Protein AF-A0A7C3F4E4-F1 (afdb_monomer_lite)

Foldseek 3Di:
DQDQLDDPVRLVVLLVLLVVLQVVLVVCLVVFVQLSSLLSLLSSLLSLLLSLCSVCSPLLLPQPLFDDDPSHGDRSVPDHQVSSVSSCCSVVLAPAADDDPPDPPLPDDPDHCLSVLSVLSSVCVDVVSVCVPAPPHDRGSSSSVSSVVSSVVSNVSSVVVVVVVVVVVVVVVVVVVVD

pLDDT: mean 86.32, std 15.48, range [35.19, 98.81]

Structure (mmCIF, N/CA/C/O backbone):
data_AF-A0A7C3F4E4-F1
#
_entry.id   AF-A0A7C3F4E4-F1
#
loop_
_atom_site.group_PDB
_atom_site.id
_atom_site.type_symbol
_atom_site.label_atom_id
_atom_site.label_alt_id
_atom_site.label_comp_id
_atom_site.label_asym_id
_atom_site.label_entity_id
_atom_site.label_seq_id
_atom_site.pdbx_PDB_ins_code
_atom_site.Cartn_x
_atom_site.Cartn_y
_atom_site.Cartn_z
_atom_site.occupancy
_atom_site.B_iso_or_equiv
_atom_site.auth_seq_id
_atom_site.auth_comp_id
_atom_site.auth_asym_id
_atom_site.auth_atom_id
_atom_site.pdbx_PDB_model_num
ATOM 1 N N . MET A 1 1 ? -19.004 -5.443 20.462 1.00 46.69 1 MET A N 1
ATOM 2 C CA . MET A 1 1 ? -17.537 -5.536 20.570 1.00 46.69 1 MET A CA 1
ATOM 3 C C . MET A 1 1 ? -16.999 -5.297 19.177 1.00 46.69 1 MET A C 1
ATOM 5 O O . MET A 1 1 ? -17.471 -5.954 18.258 1.00 46.69 1 MET A O 1
ATOM 9 N N . ILE A 1 2 ? -16.187 -4.261 18.995 1.00 58.62 2 ILE A N 1
ATOM 10 C CA . ILE A 1 2 ? -15.595 -3.958 17.693 1.00 58.62 2 ILE A CA 1
ATOM 11 C C . ILE A 1 2 ? -14.374 -4.866 17.583 1.00 58.62 2 ILE A C 1
ATOM 13 O O . ILE A 1 2 ? -13.439 -4.709 18.364 1.00 58.62 2 ILE A O 1
ATOM 17 N N . ASP A 1 3 ? -14.436 -5.856 16.697 1.00 74.06 3 ASP A N 1
ATOM 18 C CA . ASP A 1 3 ? -13.343 -6.807 16.526 1.00 74.06 3 ASP A CA 1
ATOM 19 C C . ASP A 1 3 ? -12.342 -6.296 15.497 1.00 74.06 3 ASP A C 1
ATOM 21 O O . ASP A 1 3 ? -12.696 -5.793 14.431 1.00 74.06 3 ASP A O 1
ATOM 25 N N . PHE A 1 4 ? -11.071 -6.444 15.848 1.00 79.94 4 PHE A N 1
ATOM 26 C CA . PHE A 1 4 ? -9.970 -6.339 14.910 1.00 79.94 4 PHE A CA 1
ATOM 27 C C . PHE A 1 4 ? -10.025 -7.529 13.953 1.00 79.94 4 PHE A C 1
ATOM 29 O O . PHE A 1 4 ? -10.074 -8.676 14.399 1.00 79.94 4 PHE A O 1
ATOM 36 N N . ASP A 1 5 ? -9.928 -7.273 12.652 1.00 85.25 5 ASP A N 1
ATOM 37 C CA . ASP A 1 5 ? -9.859 -8.346 11.655 1.00 85.25 5 ASP A CA 1
ATOM 38 C C . ASP A 1 5 ? -8.542 -9.132 11.765 1.00 85.25 5 ASP A C 1
ATOM 40 O O . ASP A 1 5 ? -8.494 -10.324 11.458 1.00 85.25 5 ASP A O 1
ATOM 44 N N . PHE A 1 6 ? -7.471 -8.484 12.242 1.00 90.31 6 PHE A N 1
ATOM 45 C CA . PHE A 1 6 ? -6.195 -9.138 12.532 1.00 90.31 6 PHE A CA 1
ATOM 46 C C . PHE A 1 6 ? -5.797 -9.000 13.997 1.00 90.31 6 PHE A C 1
ATOM 48 O O . PHE A 1 6 ? -5.766 -7.899 14.551 1.00 90.31 6 PHE A O 1
ATOM 55 N N . ASN A 1 7 ? -5.369 -10.111 14.598 1.00 91.88 7 ASN A N 1
ATOM 56 C CA . ASN A 1 7 ? -4.771 -10.098 15.930 1.00 91.88 7 ASN A CA 1
ATOM 57 C C . ASN A 1 7 ? -3.380 -9.433 15.928 1.00 91.88 7 ASN A C 1
ATOM 59 O O . ASN A 1 7 ? -2.757 -9.224 14.885 1.00 91.88 7 ASN A O 1
ATOM 63 N N . LEU A 1 8 ? -2.835 -9.157 17.117 1.00 90.06 8 LEU A N 1
ATOM 64 C CA . LEU A 1 8 ? -1.554 -8.456 17.262 1.00 90.06 8 LEU A CA 1
ATOM 65 C C . LEU A 1 8 ? -0.378 -9.157 16.556 1.00 90.06 8 LEU A C 1
ATOM 67 O O . LEU A 1 8 ? 0.522 -8.487 16.048 1.00 90.06 8 LEU A O 1
ATOM 71 N N . LYS A 1 9 ? -0.360 -10.496 16.514 1.00 94.56 9 LYS A N 1
ATOM 72 C CA . LYS A 1 9 ? 0.699 -11.257 15.833 1.00 94.56 9 LYS A CA 1
ATOM 73 C C . LYS A 1 9 ? 0.606 -11.070 14.318 1.00 94.56 9 LYS A C 1
ATOM 75 O O . LYS A 1 9 ? 1.616 -10.768 13.687 1.00 94.56 9 LYS A O 1
ATOM 80 N N . GLN A 1 10 ? -0.592 -11.204 13.755 1.00 94.25 10 GLN A N 1
ATOM 81 C CA . GLN A 1 10 ? -0.853 -10.975 12.331 1.00 94.25 10 GLN A CA 1
ATOM 82 C C . GLN A 1 10 ? -0.543 -9.526 11.939 1.00 94.25 10 GLN A C 1
ATOM 84 O O . GLN A 1 10 ? 0.162 -9.295 10.963 1.00 94.25 10 GLN A O 1
ATOM 89 N N . GLN A 1 11 ? -0.975 -8.558 12.747 1.00 93.69 11 GLN A N 1
ATOM 90 C CA . GLN A 1 11 ? -0.696 -7.138 12.546 1.00 93.69 11 GLN A CA 1
ATOM 91 C C . GLN A 1 11 ? 0.812 -6.847 12.472 1.00 93.69 11 GLN A C 1
ATOM 93 O O . GLN A 1 11 ? 1.278 -6.174 11.551 1.00 93.69 11 GLN A O 1
ATOM 98 N N . LYS A 1 12 ? 1.594 -7.373 13.426 1.00 94.12 12 LYS A N 1
ATOM 99 C CA . LYS A 1 12 ? 3.059 -7.227 13.435 1.00 94.12 12 LYS A CA 1
ATOM 100 C C . LYS A 1 12 ? 3.694 -7.830 12.186 1.00 94.12 12 LYS A C 1
ATOM 102 O O . LYS A 1 12 ? 4.618 -7.241 11.629 1.00 94.12 12 LYS A O 1
ATOM 107 N N . GLU A 1 13 ? 3.192 -8.977 11.740 1.00 97.19 13 GLU A N 1
ATOM 108 C CA . GLU A 1 13 ? 3.702 -9.648 10.549 1.00 97.19 13 GLU A CA 1
ATOM 109 C C . GLU A 1 13 ? 3.394 -8.867 9.266 1.00 97.19 13 GLU A C 1
ATOM 111 O O . GLU A 1 13 ? 4.288 -8.669 8.448 1.00 97.19 13 GLU A O 1
ATOM 116 N N . ILE A 1 14 ? 2.177 -8.335 9.117 1.00 96.50 14 ILE A N 1
ATOM 117 C CA . ILE A 1 14 ? 1.802 -7.473 7.984 1.00 96.50 14 ILE A CA 1
ATOM 118 C C . ILE A 1 14 ? 2.717 -6.243 7.925 1.00 96.50 14 ILE A C 1
ATOM 120 O O . ILE A 1 14 ? 3.267 -5.923 6.869 1.00 96.50 14 ILE A O 1
ATOM 124 N N . MET A 1 15 ? 2.954 -5.591 9.066 1.00 95.56 15 MET A N 1
ATOM 125 C CA . MET A 1 15 ? 3.855 -4.441 9.134 1.00 95.56 15 MET A CA 1
ATOM 126 C C . MET A 1 15 ? 5.303 -4.823 8.781 1.00 95.56 15 MET A C 1
ATOM 128 O O . MET A 1 15 ? 5.968 -4.126 8.015 1.00 95.56 15 MET A O 1
ATOM 132 N N . ARG A 1 16 ? 5.798 -5.966 9.276 1.00 97.69 16 ARG A N 1
ATOM 133 C CA . ARG A 1 16 ? 7.123 -6.497 8.912 1.00 97.69 16 ARG A CA 1
ATOM 134 C C . ARG A 1 16 ? 7.234 -6.741 7.404 1.00 97.69 16 ARG A C 1
ATOM 136 O O . ARG A 1 16 ? 8.266 -6.415 6.810 1.00 97.69 16 ARG A O 1
ATOM 143 N N . LEU A 1 17 ? 6.190 -7.296 6.785 1.00 98.25 17 LEU A N 1
ATOM 144 C CA . LEU A 1 17 ? 6.136 -7.553 5.346 1.00 98.25 17 LEU A CA 1
ATOM 145 C C . LEU A 1 17 ? 6.185 -6.261 4.526 1.00 98.25 17 LEU A C 1
ATOM 147 O O . LEU A 1 17 ? 6.881 -6.238 3.514 1.00 98.25 17 LEU A O 1
ATOM 151 N N . ALA A 1 18 ? 5.555 -5.173 4.981 1.00 97.81 18 ALA A N 1
ATOM 152 C CA . ALA A 1 18 ? 5.664 -3.874 4.315 1.00 97.81 18 ALA A CA 1
ATOM 153 C C . ALA A 1 18 ? 7.133 -3.435 4.150 1.00 97.81 18 ALA A C 1
ATOM 155 O O . ALA A 1 18 ? 7.581 -3.125 3.042 1.00 97.81 18 ALA A O 1
ATOM 156 N N . PHE A 1 19 ? 7.915 -3.500 5.233 1.00 97.50 19 PHE A N 1
ATOM 157 C CA . PHE A 1 19 ? 9.342 -3.159 5.212 1.00 97.50 19 PHE A CA 1
ATOM 158 C C . PHE A 1 19 ? 10.188 -4.168 4.430 1.00 97.50 19 PHE A C 1
ATOM 160 O O . PHE A 1 19 ? 11.146 -3.786 3.753 1.00 97.50 19 PHE A O 1
ATOM 167 N N . LEU A 1 20 ? 9.846 -5.458 4.497 1.00 98.56 20 LEU A N 1
ATOM 168 C CA . LEU A 1 20 ? 10.500 -6.483 3.686 1.00 98.56 20 LEU A CA 1
ATOM 169 C C . LEU A 1 20 ? 10.331 -6.179 2.193 1.00 98.56 20 LEU A C 1
ATOM 171 O O . LEU A 1 20 ? 11.321 -6.138 1.466 1.00 98.56 20 LEU A O 1
ATOM 175 N N . TYR A 1 21 ? 9.106 -5.912 1.739 1.00 98.69 21 TYR A N 1
ATOM 176 C CA . TYR A 1 21 ? 8.825 -5.612 0.336 1.00 98.69 21 TYR A CA 1
ATOM 177 C C . TYR A 1 21 ? 9.530 -4.344 -0.141 1.00 98.69 21 TYR A C 1
ATOM 179 O O . TYR A 1 21 ? 10.075 -4.338 -1.244 1.00 98.69 21 TYR A O 1
ATOM 187 N N . GLN A 1 22 ? 9.623 -3.308 0.696 1.00 98.25 22 GLN A N 1
ATOM 188 C CA . GLN A 1 22 ? 10.404 -2.112 0.374 1.00 98.25 22 GLN A CA 1
ATOM 189 C C . GLN A 1 22 ? 11.901 -2.428 0.193 1.00 98.25 22 GLN A C 1
ATOM 191 O O . GLN A 1 22 ? 12.543 -1.944 -0.746 1.00 98.25 22 GLN A O 1
A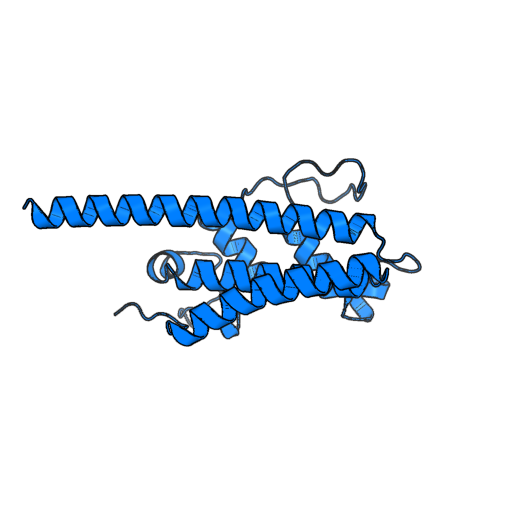TOM 196 N N . ARG A 1 23 ? 12.475 -3.284 1.050 1.00 98.62 23 ARG A N 1
ATOM 197 C CA . ARG A 1 23 ? 13.873 -3.735 0.921 1.00 98.62 23 ARG A CA 1
ATOM 198 C C . ARG A 1 23 ? 14.094 -4.568 -0.341 1.00 98.62 23 ARG A C 1
ATOM 200 O O . ARG A 1 23 ? 15.088 -4.355 -1.034 1.00 98.62 23 ARG A O 1
ATOM 207 N N . GLU A 1 24 ? 13.178 -5.476 -0.667 1.00 98.81 24 GLU A N 1
ATOM 208 C CA . GLU A 1 24 ? 13.239 -6.263 -1.905 1.00 98.81 24 GLU A CA 1
ATOM 209 C C . GLU A 1 24 ? 13.086 -5.374 -3.150 1.00 98.81 24 GLU A C 1
ATOM 211 O O . GLU A 1 24 ? 13.822 -5.530 -4.127 1.00 98.81 24 GLU A O 1
ATOM 216 N N . ALA A 1 25 ? 12.219 -4.359 -3.103 1.00 98.62 25 ALA A N 1
ATOM 217 C CA . ALA A 1 25 ? 12.102 -3.373 -4.173 1.00 98.62 25 ALA A CA 1
ATOM 218 C C . ALA A 1 25 ? 13.416 -2.602 -4.382 1.00 98.62 25 ALA A C 1
ATOM 220 O O . ALA A 1 25 ? 13.792 -2.295 -5.517 1.00 98.62 25 ALA A O 1
ATOM 221 N N . LYS A 1 26 ? 14.160 -2.328 -3.301 1.00 98.56 26 LYS A N 1
ATOM 222 C CA . LYS A 1 26 ? 15.467 -1.660 -3.376 1.00 98.56 26 LYS A CA 1
ATOM 223 C C . LYS A 1 26 ? 16.509 -2.553 -4.050 1.00 98.56 26 LYS A C 1
ATOM 225 O O . LYS A 1 26 ? 17.284 -2.067 -4.871 1.00 98.56 26 LYS A O 1
ATOM 230 N N . LYS A 1 27 ? 16.496 -3.863 -3.791 1.00 98.81 27 LYS A N 1
ATOM 231 C CA . LYS A 1 27 ? 17.323 -4.820 -4.549 1.00 98.81 27 LYS A CA 1
ATOM 232 C C . LYS A 1 27 ? 16.944 -4.826 -6.033 1.00 98.81 27 LYS A C 1
ATOM 234 O O . LYS A 1 27 ? 17.825 -4.730 -6.885 1.00 98.81 27 LYS A O 1
ATOM 239 N N . CYS A 1 28 ? 15.645 -4.834 -6.345 1.00 98.62 28 CYS A N 1
ATOM 240 C CA . CYS A 1 28 ? 15.150 -4.749 -7.723 1.00 98.62 28 CYS A CA 1
ATOM 241 C C . CYS A 1 28 ? 15.640 -3.486 -8.447 1.00 98.62 28 CYS A C 1
ATOM 243 O O . CYS A 1 28 ? 15.970 -3.544 -9.631 1.00 98.62 28 CYS A O 1
ATOM 245 N N . TYR A 1 29 ? 15.732 -2.355 -7.743 1.00 98.44 29 TYR A N 1
ATOM 246 C CA . TYR A 1 29 ? 16.285 -1.118 -8.293 1.00 98.44 29 TYR A CA 1
ATOM 247 C C . TYR A 1 29 ? 17.737 -1.291 -8.760 1.00 98.44 29 TYR A C 1
ATOM 249 O O . TYR A 1 29 ? 18.054 -0.928 -9.896 1.00 98.44 29 TYR A O 1
ATOM 257 N N . PHE A 1 30 ? 18.602 -1.877 -7.925 1.00 98.31 30 PHE A N 1
ATOM 258 C CA . PHE A 1 30 ? 20.009 -2.114 -8.271 1.00 98.31 30 PHE A CA 1
ATOM 259 C C . PHE A 1 30 ? 20.173 -3.166 -9.372 1.00 98.31 30 PHE A C 1
ATOM 261 O O . PHE A 1 30 ? 20.993 -2.992 -10.270 1.00 98.31 30 PHE A O 1
ATOM 268 N N . ALA A 1 31 ? 19.327 -4.197 -9.368 1.00 98.50 31 ALA A N 1
ATOM 269 C CA . ALA A 1 31 ? 19.291 -5.232 -10.401 1.00 98.50 31 ALA A CA 1
ATOM 270 C C . ALA A 1 31 ? 18.613 -4.788 -11.715 1.00 98.50 31 ALA A C 1
ATOM 272 O O . ALA A 1 31 ? 18.504 -5.577 -12.648 1.00 98.50 31 ALA A O 1
ATOM 273 N N . LYS A 1 32 ? 18.127 -3.540 -11.807 1.00 98.19 32 LYS A N 1
ATOM 274 C CA . LYS A 1 32 ? 17.357 -3.007 -12.951 1.00 98.19 32 LYS A CA 1
ATOM 275 C C . LYS A 1 32 ? 16.046 -3.765 -13.249 1.00 98.19 32 LYS A C 1
ATOM 277 O O . LYS A 1 32 ? 15.457 -3.590 -14.315 1.00 98.19 32 LYS A O 1
ATOM 282 N N . ALA A 1 33 ? 15.531 -4.534 -12.290 1.00 98.06 33 ALA A N 1
ATOM 283 C CA . ALA A 1 33 ? 14.253 -5.245 -12.359 1.00 98.06 33 ALA A CA 1
ATOM 284 C C . ALA A 1 33 ? 13.080 -4.316 -11.984 1.00 98.06 33 ALA A C 1
ATOM 286 O O . ALA A 1 33 ? 12.380 -4.514 -10.990 1.00 98.06 33 ALA A O 1
ATOM 287 N N . TYR A 1 34 ? 12.882 -3.245 -12.758 1.00 97.12 34 TYR A N 1
ATOM 288 C CA . TYR A 1 34 ? 12.014 -2.132 -12.353 1.00 97.12 34 TYR A CA 1
ATOM 289 C C . TYR A 1 34 ? 10.537 -2.503 -12.199 1.00 97.12 34 TYR A C 1
ATOM 291 O O . TYR A 1 34 ? 9.896 -2.009 -11.274 1.00 97.12 34 TYR A O 1
ATOM 299 N N . LEU A 1 35 ? 10.000 -3.374 -13.062 1.00 95.94 35 LEU A N 1
ATOM 300 C CA . LEU A 1 35 ? 8.617 -3.851 -12.948 1.00 95.94 35 LEU A CA 1
ATOM 301 C C . LEU A 1 35 ? 8.401 -4.577 -11.614 1.00 95.94 35 LEU A C 1
ATOM 303 O O . LEU A 1 35 ? 7.506 -4.205 -10.859 1.00 95.94 35 LEU A O 1
ATOM 307 N N . SER A 1 36 ? 9.268 -5.543 -11.297 1.00 98.12 36 SER A N 1
ATOM 308 C CA . SER A 1 36 ? 9.232 -6.287 -10.034 1.00 98.12 36 SER A CA 1
ATOM 309 C C . SER A 1 36 ? 9.339 -5.353 -8.832 1.00 98.12 36 SER A C 1
ATOM 311 O O . SER A 1 36 ? 8.552 -5.461 -7.895 1.00 98.12 36 SER A O 1
ATOM 313 N N . GLY A 1 37 ? 10.244 -4.371 -8.893 1.00 98.38 37 GLY A N 1
ATOM 314 C CA . GLY A 1 37 ? 10.366 -3.354 -7.852 1.00 98.38 37 GLY A CA 1
ATOM 315 C C . GLY A 1 37 ? 9.076 -2.558 -7.644 1.00 98.38 37 GLY A C 1
ATOM 316 O O . GLY A 1 37 ? 8.668 -2.350 -6.506 1.00 98.38 37 GLY A O 1
ATOM 317 N N . CYS A 1 38 ? 8.394 -2.149 -8.718 1.00 96.75 38 CYS A N 1
ATOM 318 C CA . CYS A 1 38 ? 7.148 -1.388 -8.591 1.00 96.75 38 CYS A CA 1
ATOM 319 C C . CYS A 1 38 ? 6.012 -2.239 -8.007 1.00 96.75 38 CYS A C 1
ATOM 321 O O . CYS A 1 38 ? 5.231 -1.750 -7.194 1.00 96.75 38 CYS A O 1
ATOM 323 N N . ILE A 1 39 ? 5.935 -3.518 -8.388 1.00 97.75 39 ILE A N 1
ATOM 324 C CA . ILE A 1 39 ? 4.955 -4.465 -7.838 1.00 97.75 39 ILE A CA 1
ATOM 325 C C . ILE A 1 39 ? 5.174 -4.644 -6.334 1.00 97.75 39 ILE A C 1
ATOM 327 O O . ILE A 1 39 ? 4.212 -4.578 -5.566 1.00 97.75 39 ILE A O 1
ATOM 331 N N . LEU A 1 40 ? 6.430 -4.806 -5.909 1.00 98.56 40 LEU A N 1
ATOM 332 C CA . LEU A 1 40 ? 6.800 -4.909 -4.498 1.00 98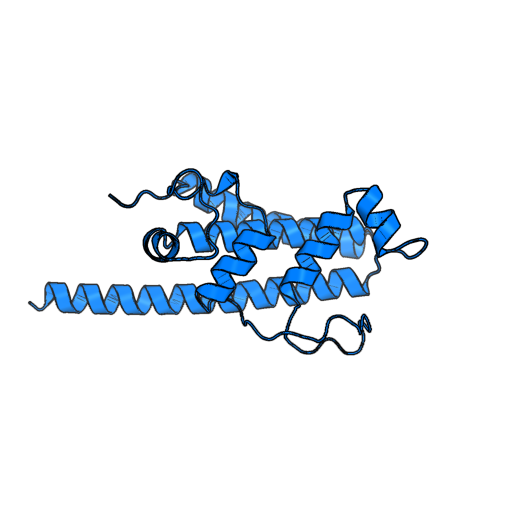.56 40 LEU A CA 1
ATOM 333 C C . LEU A 1 40 ? 6.460 -3.632 -3.723 1.00 98.56 40 LEU A C 1
ATOM 335 O O . LEU A 1 40 ? 5.904 -3.725 -2.634 1.00 98.56 40 LEU A O 1
ATOM 339 N N . MET A 1 41 ? 6.696 -2.446 -4.291 1.00 98.06 41 MET A N 1
ATOM 340 C CA . MET A 1 41 ? 6.271 -1.189 -3.660 1.00 98.06 41 MET A CA 1
ATOM 341 C C . MET A 1 41 ? 4.746 -1.085 -3.528 1.00 98.06 41 MET A C 1
ATOM 343 O O . MET A 1 41 ? 4.253 -0.617 -2.505 1.00 98.06 41 MET A O 1
ATOM 347 N N . GLY A 1 42 ? 3.984 -1.572 -4.511 1.00 97.00 42 GLY A N 1
ATOM 348 C CA . GLY A 1 42 ? 2.527 -1.659 -4.397 1.00 97.00 42 GLY A CA 1
ATOM 349 C C . GLY A 1 42 ? 2.060 -2.622 -3.305 1.00 97.00 42 GLY A C 1
ATOM 350 O O . GLY A 1 42 ? 1.120 -2.307 -2.580 1.00 97.00 42 GLY A O 1
ATOM 351 N N . ALA A 1 43 ? 2.736 -3.761 -3.139 1.00 97.69 43 ALA A N 1
ATOM 352 C CA . ALA A 1 43 ? 2.472 -4.684 -2.036 1.00 97.69 43 ALA A CA 1
ATOM 353 C C . ALA A 1 43 ? 2.855 -4.084 -0.670 1.00 97.69 43 ALA A C 1
ATOM 355 O O . ALA A 1 43 ? 2.117 -4.249 0.298 1.00 97.69 43 ALA A O 1
ATOM 356 N N . ALA A 1 44 ? 3.963 -3.339 -0.594 1.00 98.25 44 ALA A N 1
ATOM 357 C CA . ALA A 1 44 ? 4.363 -2.618 0.613 1.00 98.25 44 ALA A CA 1
ATOM 358 C C . ALA A 1 44 ? 3.299 -1.592 1.028 1.00 98.25 44 ALA A C 1
ATOM 360 O O . ALA A 1 44 ? 2.900 -1.547 2.188 1.00 98.25 44 ALA A O 1
ATOM 361 N N . MET A 1 45 ? 2.792 -0.813 0.069 1.00 97.31 45 MET A N 1
ATOM 362 C CA . MET A 1 45 ? 1.738 0.169 0.317 1.00 97.31 45 MET A CA 1
ATOM 363 C C . MET A 1 45 ? 0.426 -0.476 0.777 1.00 97.31 45 MET A C 1
ATOM 365 O O . MET A 1 45 ? -0.227 0.036 1.684 1.00 97.31 45 MET A O 1
ATOM 369 N N . GLU A 1 46 ? 0.048 -1.600 0.163 1.00 97.31 46 GLU A N 1
ATOM 370 C CA . GLU A 1 46 ? -1.119 -2.386 0.570 1.00 97.31 46 GLU A CA 1
ATOM 371 C C . GLU A 1 46 ? -0.987 -2.841 2.025 1.00 97.31 46 GLU A C 1
ATOM 373 O O . GLU A 1 46 ? -1.902 -2.609 2.806 1.00 97.31 46 GLU A O 1
ATOM 378 N N . ALA A 1 47 ? 0.169 -3.387 2.411 1.00 97.44 47 ALA A N 1
ATOM 379 C CA . ALA A 1 47 ? 0.431 -3.810 3.784 1.00 97.44 47 ALA A CA 1
ATOM 380 C C . ALA A 1 47 ? 0.396 -2.642 4.790 1.00 97.44 47 ALA A C 1
ATOM 382 O O . ALA A 1 47 ? -0.194 -2.787 5.860 1.00 97.44 47 ALA A O 1
ATOM 383 N N . LEU A 1 48 ? 0.962 -1.476 4.444 1.00 96.81 48 LEU A N 1
ATOM 384 C CA . LEU A 1 48 ? 0.895 -0.277 5.292 1.00 96.81 48 LEU A CA 1
ATOM 385 C C . LEU A 1 48 ? -0.552 0.161 5.533 1.00 96.81 48 LEU A C 1
ATOM 387 O O . LEU A 1 48 ? -0.962 0.313 6.680 1.00 96.81 48 LEU A O 1
ATOM 391 N N . LEU A 1 49 ? -1.339 0.321 4.467 1.00 96.56 49 LEU A N 1
ATOM 392 C CA . LEU A 1 49 ? -2.730 0.757 4.582 1.00 96.56 49 LEU A CA 1
ATOM 393 C C . LEU A 1 49 ? -3.597 -0.265 5.312 1.00 96.56 49 LEU A C 1
ATOM 395 O O . LEU A 1 49 ? -4.407 0.114 6.151 1.00 96.56 49 LEU A O 1
ATOM 399 N N . LEU A 1 50 ? -3.415 -1.550 5.005 1.00 95.69 50 LEU A N 1
ATOM 400 C CA . LEU A 1 50 ? -4.116 -2.647 5.661 1.00 95.69 50 LEU A CA 1
ATOM 401 C C . LEU A 1 50 ? -3.855 -2.633 7.171 1.00 95.69 50 LEU A C 1
ATOM 403 O O . LEU A 1 50 ? -4.790 -2.710 7.964 1.00 95.69 50 LEU A O 1
ATOM 407 N N . SER A 1 51 ? -2.588 -2.465 7.558 1.00 94.00 51 SER A N 1
ATOM 408 C CA . SER A 1 51 ? -2.189 -2.340 8.955 1.00 94.00 51 SER A CA 1
ATOM 409 C C . SER A 1 51 ? -2.810 -1.105 9.613 1.00 94.00 51 SER A C 1
ATOM 411 O O . SER A 1 51 ? -3.365 -1.229 10.702 1.00 94.00 51 SER A O 1
ATOM 413 N N . THR A 1 52 ? -2.769 0.067 8.971 1.00 94.19 52 THR A N 1
ATOM 414 C CA . THR A 1 52 ? -3.353 1.292 9.541 1.00 94.19 52 THR A CA 1
ATOM 415 C C . THR A 1 52 ? -4.866 1.177 9.710 1.00 94.19 52 THR A C 1
ATOM 417 O O . THR A 1 52 ? -5.383 1.529 10.763 1.00 94.19 52 THR A O 1
ATOM 420 N N . ILE A 1 53 ? -5.571 0.644 8.711 1.00 94.19 53 ILE A N 1
ATOM 421 C CA . ILE A 1 53 ? -7.024 0.442 8.752 1.00 94.19 53 ILE A CA 1
ATOM 422 C C . ILE A 1 53 ? -7.416 -0.500 9.891 1.00 94.19 53 ILE A C 1
ATOM 424 O O . ILE A 1 53 ? -8.340 -0.195 10.641 1.00 94.19 53 ILE A O 1
ATOM 428 N N . ASN A 1 54 ? -6.682 -1.602 10.072 1.00 93.12 54 ASN A N 1
ATOM 429 C CA . ASN A 1 54 ? -6.947 -2.528 11.167 1.00 93.12 54 ASN A CA 1
ATOM 430 C C . ASN A 1 54 ? -6.763 -1.873 12.547 1.00 93.12 54 ASN A C 1
ATOM 432 O O . ASN A 1 54 ? -7.327 -2.363 13.506 1.00 93.12 54 ASN A O 1
ATOM 436 N N . CYS A 1 55 ? -6.027 -0.766 12.693 1.00 90.81 55 CYS A N 1
ATOM 437 C CA . CYS A 1 55 ? -5.903 -0.087 13.989 1.00 90.81 55 CYS A CA 1
ATOM 438 C C . CYS A 1 55 ? -7.165 0.670 14.432 1.00 90.81 55 CYS A C 1
ATOM 440 O O . CYS A 1 55 ? -7.252 0.984 15.615 1.00 90.81 55 CYS A O 1
ATOM 442 N N . PHE A 1 56 ? -8.102 0.960 13.523 1.00 89.62 56 PHE A N 1
ATOM 443 C CA . PHE A 1 56 ? -9.265 1.815 13.796 1.00 89.62 56 PHE A CA 1
ATOM 444 C C . PHE A 1 56 ? -10.574 1.219 13.259 1.00 89.62 56 PHE A C 1
ATOM 446 O O . PHE A 1 56 ? -11.238 1.842 12.423 1.00 89.62 56 PHE A O 1
ATOM 453 N N . PRO A 1 57 ? -10.952 -0.001 13.675 1.00 87.69 57 PRO A N 1
ATOM 454 C CA . PRO A 1 57 ? -12.122 -0.686 13.130 1.00 87.69 57 PRO A CA 1
ATOM 455 C C . PRO A 1 57 ? -13.428 0.112 13.304 1.00 87.69 57 PRO A C 1
ATOM 457 O O . PRO A 1 57 ? -14.309 0.030 12.451 1.00 87.69 57 PRO A O 1
ATOM 460 N N . GLU A 1 58 ? -13.536 0.950 14.337 1.00 87.31 58 GLU A N 1
ATOM 461 C CA . GLU A 1 58 ? -14.662 1.857 14.575 1.00 87.31 58 GLU A CA 1
ATOM 462 C C . GLU A 1 58 ? -14.846 2.898 13.466 1.00 87.31 58 GLU A C 1
ATOM 464 O O . GLU A 1 58 ? -15.958 3.077 12.977 1.00 87.31 58 GLU A O 1
ATOM 469 N N . LEU A 1 59 ? -13.760 3.516 12.992 1.00 88.31 59 LEU A N 1
ATOM 470 C CA . LEU A 1 59 ? -13.818 4.529 11.931 1.00 88.31 59 LEU A CA 1
ATOM 471 C C . LEU A 1 59 ? -14.211 3.919 10.582 1.00 88.31 59 LEU A C 1
ATOM 473 O O . LEU A 1 59 ? -14.726 4.595 9.693 1.00 88.31 59 LEU A O 1
ATOM 477 N N . ILE A 1 60 ? -13.962 2.621 10.422 1.00 87.94 60 ILE A N 1
ATOM 478 C CA . ILE A 1 60 ? -14.226 1.884 9.191 1.00 87.94 60 ILE A CA 1
ATOM 479 C C . ILE A 1 60 ? -15.705 1.523 9.054 1.00 87.94 60 ILE A C 1
ATOM 481 O O . ILE A 1 60 ? -16.200 1.456 7.927 1.00 87.94 60 ILE A O 1
ATOM 485 N N . LEU A 1 61 ? -16.427 1.335 10.166 1.00 85.06 61 LEU A N 1
ATOM 486 C CA . LEU A 1 61 ? -17.869 1.053 10.158 1.00 85.06 61 LEU A CA 1
ATOM 487 C C . LEU A 1 61 ? -18.658 2.148 9.422 1.00 85.06 61 LEU A C 1
ATOM 489 O O . LEU A 1 61 ? -19.542 1.845 8.604 1.00 85.06 61 LEU A O 1
ATOM 493 N N . ASP A 1 62 ? -18.255 3.396 9.648 1.00 85.44 62 ASP A N 1
ATOM 494 C CA . ASP A 1 62 ? -18.895 4.592 9.103 1.00 85.44 62 ASP A CA 1
ATO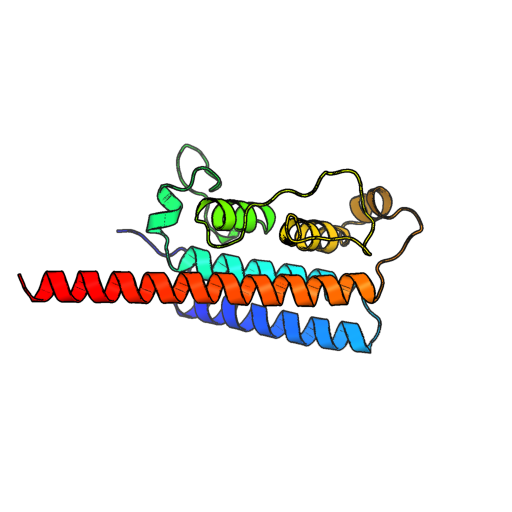M 495 C C . ASP A 1 62 ? -18.377 4.983 7.712 1.00 85.44 62 ASP A C 1
ATOM 497 O O . ASP A 1 62 ? -19.038 5.735 6.991 1.00 85.44 62 ASP A O 1
ATOM 501 N N . ALA A 1 63 ? -17.240 4.425 7.284 1.00 89.94 63 ALA A N 1
ATOM 502 C CA . ALA A 1 63 ? -16.670 4.705 5.973 1.00 89.94 63 ALA A CA 1
ATOM 503 C C . ALA A 1 63 ? -17.593 4.203 4.844 1.00 89.94 63 ALA A C 1
ATOM 505 O O . ALA A 1 63 ? -17.917 3.015 4.717 1.00 89.94 63 ALA A O 1
ATOM 506 N N . LYS A 1 64 ? -17.999 5.120 3.965 1.00 91.00 64 LYS A N 1
ATOM 507 C CA . LYS A 1 64 ? -18.866 4.864 2.806 1.00 91.00 64 LYS A CA 1
ATOM 508 C C . LYS A 1 64 ? -18.141 4.078 1.721 1.00 91.00 64 LYS A C 1
ATOM 510 O O . LYS A 1 64 ? -18.760 3.294 1.003 1.00 91.00 64 LYS A O 1
ATOM 515 N N . THR A 1 65 ? -16.834 4.279 1.586 1.00 92.50 65 THR A N 1
ATOM 516 C CA . THR A 1 65 ? -16.007 3.603 0.580 1.00 92.50 65 THR A CA 1
ATOM 517 C C . THR A 1 65 ? -15.590 2.190 0.992 1.00 92.50 65 THR A C 1
ATOM 519 O O . THR A 1 65 ? -15.139 1.420 0.127 1.00 92.50 65 THR A O 1
ATOM 522 N N . ALA A 1 66 ? -15.803 1.812 2.260 1.00 91.75 66 ALA A N 1
ATOM 523 C CA . ALA A 1 66 ? -15.547 0.466 2.755 1.00 91.75 66 ALA A CA 1
ATOM 524 C C . ALA A 1 66 ? -16.413 -0.563 1.998 1.00 91.75 66 ALA A C 1
ATOM 526 O O . ALA A 1 66 ? -17.631 -0.397 1.875 1.00 91.75 66 ALA A O 1
ATOM 527 N N . PRO A 1 67 ? -15.825 -1.641 1.447 1.00 90.81 67 PRO A N 1
ATOM 528 C CA . PRO A 1 67 ? -16.575 -2.661 0.733 1.00 90.81 67 PRO A CA 1
ATOM 529 C C . PRO A 1 67 ? -17.523 -3.414 1.674 1.00 90.81 67 PRO A C 1
ATOM 531 O O . PRO A 1 67 ? -17.098 -4.001 2.668 1.00 90.81 67 PRO A O 1
ATOM 534 N N . LYS A 1 68 ? -18.807 -3.460 1.303 1.00 91.00 68 LYS A N 1
ATOM 535 C CA . LYS A 1 68 ? -19.868 -4.149 2.051 1.00 91.00 68 LYS A CA 1
ATOM 536 C C . LYS A 1 68 ? -20.483 -5.291 1.227 1.00 91.00 68 LYS A C 1
ATOM 538 O O . LYS A 1 68 ? -20.530 -5.226 -0.002 1.00 91.00 68 LYS A O 1
ATOM 543 N N . ILE A 1 69 ? -20.940 -6.350 1.893 1.00 88.19 69 ILE A N 1
ATOM 544 C CA . ILE A 1 69 ? -21.768 -7.437 1.343 1.00 88.19 69 ILE A CA 1
ATOM 545 C C . ILE A 1 69 ? -22.966 -7.593 2.266 1.00 88.19 69 ILE A C 1
ATOM 547 O O . ILE A 1 69 ? -22.794 -7.817 3.461 1.00 88.19 69 ILE A O 1
ATOM 551 N N . LYS A 1 70 ? -24.181 -7.490 1.712 1.00 87.62 70 LYS A N 1
ATOM 552 C CA . LYS A 1 70 ? -25.432 -7.608 2.483 1.00 87.62 70 LYS A CA 1
ATOM 553 C C . LYS A 1 70 ? -25.431 -6.699 3.731 1.00 87.62 70 LYS A C 1
ATOM 555 O O . LYS A 1 70 ? -25.767 -7.133 4.826 1.00 87.62 70 LYS A O 1
ATOM 560 N N . GLY A 1 71 ? -24.961 -5.458 3.570 1.00 83.44 71 GLY A N 1
ATOM 561 C CA . GLY A 1 71 ? -24.883 -4.452 4.640 1.00 83.44 71 GLY A CA 1
ATOM 562 C C . GLY A 1 71 ? -23.705 -4.595 5.613 1.00 83.44 71 GLY A C 1
ATOM 563 O O . GLY A 1 71 ? -23.413 -3.645 6.330 1.00 83.44 71 GLY A O 1
ATOM 564 N N . LYS A 1 72 ? -22.982 -5.722 5.609 1.00 86.56 72 LYS A N 1
ATOM 565 C CA . LYS A 1 72 ? -21.820 -5.952 6.483 1.00 86.56 72 LYS A CA 1
ATOM 566 C C . LYS A 1 72 ? -20.515 -5.638 5.768 1.00 86.56 72 LYS A C 1
ATOM 568 O O . LYS A 1 72 ? -20.378 -5.937 4.582 1.00 86.56 72 LYS A O 1
ATOM 573 N N . ILE A 1 73 ? -19.554 -5.062 6.480 1.00 90.00 73 ILE A N 1
ATOM 574 C CA . ILE A 1 73 ? -18.209 -4.824 5.947 1.00 90.00 73 ILE A CA 1
ATOM 575 C C . ILE A 1 73 ? -17.537 -6.163 5.623 1.00 90.00 73 ILE A C 1
ATOM 577 O O . ILE A 1 73 ? -17.691 -7.139 6.355 1.00 90.00 73 ILE A O 1
ATOM 581 N N . LYS A 1 74 ? -16.851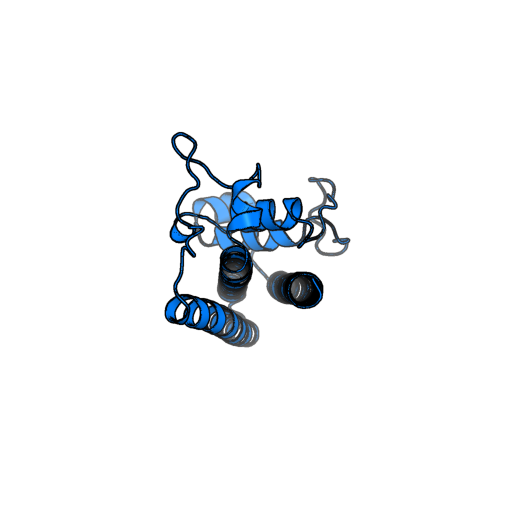 -6.234 4.476 1.00 91.62 74 LYS A N 1
ATOM 582 C CA . LYS A 1 74 ? -16.072 -7.420 4.099 1.00 91.62 74 LYS A CA 1
ATOM 583 C C . LYS A 1 74 ? -14.847 -7.554 5.010 1.00 91.62 74 LYS A C 1
ATOM 585 O O . LYS A 1 74 ? -14.242 -6.523 5.291 1.00 91.62 74 LYS A O 1
ATOM 590 N N . PRO A 1 75 ? -14.394 -8.782 5.313 1.00 91.00 75 PRO A N 1
ATOM 591 C CA . PRO A 1 75 ? -13.101 -8.994 5.959 1.00 91.00 75 PRO A CA 1
ATOM 592 C C . PRO A 1 75 ? -11.963 -8.297 5.199 1.00 91.00 75 PRO A C 1
ATOM 594 O O . PRO A 1 75 ? -11.927 -8.364 3.964 1.00 91.00 75 PRO A O 1
ATOM 597 N N . LEU A 1 76 ? -11.041 -7.648 5.911 1.00 91.56 76 LEU A N 1
ATOM 598 C CA . LEU A 1 76 ? -9.934 -6.844 5.383 1.00 91.56 76 LEU A CA 1
ATOM 599 C C . LEU A 1 76 ? -9.043 -7.625 4.409 1.00 91.56 76 LEU A C 1
ATOM 601 O O . LEU A 1 76 ? -8.585 -7.076 3.411 1.00 91.56 76 LEU A O 1
ATOM 605 N N . GLU A 1 77 ? -8.877 -8.930 4.611 1.00 90.31 77 GLU A N 1
ATOM 606 C CA . GLU A 1 77 ? -8.184 -9.844 3.685 1.00 90.31 77 GLU A CA 1
ATOM 607 C C . GLU A 1 77 ? -8.780 -9.878 2.260 1.00 90.31 77 GLU A C 1
ATOM 609 O O . GLU A 1 77 ? -8.125 -10.310 1.311 1.00 90.31 77 GLU A O 1
ATOM 614 N N . LYS A 1 78 ? -10.036 -9.445 2.086 1.00 92.44 78 LYS A N 1
ATOM 615 C CA . LYS A 1 78 ? -10.717 -9.358 0.783 1.00 92.44 78 LYS A CA 1
ATOM 616 C C . LYS A 1 78 ? -10.599 -7.974 0.145 1.00 92.44 78 LYS A C 1
ATOM 618 O O . LYS A 1 78 ? -11.184 -7.745 -0.919 1.00 92.44 78 LYS A O 1
ATOM 623 N N . TRP A 1 79 ? -9.905 -7.035 0.782 1.00 94.44 79 TRP A N 1
ATOM 624 C CA . TRP A 1 79 ? -9.743 -5.679 0.280 1.00 94.44 79 TRP A CA 1
ATOM 625 C C . TRP A 1 79 ? -8.493 -5.594 -0.590 1.00 94.44 79 TRP A C 1
ATOM 627 O O . TRP A 1 79 ? -7.403 -5.977 -0.185 1.00 94.44 79 TRP A O 1
ATOM 637 N N . GLY A 1 80 ? -8.642 -5.054 -1.798 1.00 93.38 80 GLY A N 1
ATOM 638 C CA . GLY A 1 80 ? -7.493 -4.699 -2.631 1.00 93.38 80 GLY A CA 1
ATOM 639 C C . GLY A 1 80 ? -7.013 -3.273 -2.360 1.00 93.38 80 GLY A C 1
ATOM 640 O O . GLY A 1 80 ? -7.802 -2.426 -1.934 1.00 93.38 80 GLY A O 1
ATOM 641 N N . LEU A 1 81 ? -5.759 -2.980 -2.724 1.00 94.69 81 LEU A N 1
ATOM 642 C CA . LEU A 1 81 ? -5.120 -1.660 -2.609 1.00 94.69 81 LEU A CA 1
ATOM 643 C C . LEU A 1 81 ? -6.021 -0.466 -2.967 1.00 94.69 81 LEU A C 1
ATOM 645 O O . LEU A 1 81 ? -6.052 0.513 -2.234 1.00 94.69 81 LEU A O 1
ATOM 649 N N . GLY A 1 82 ? -6.801 -0.537 -4.049 1.00 92.88 82 GLY A N 1
ATOM 650 C CA . GLY A 1 82 ? -7.676 0.577 -4.444 1.00 92.88 82 GLY A CA 1
ATOM 651 C C . GLY A 1 82 ? -8.761 0.913 -3.417 1.00 92.88 82 GLY A C 1
ATOM 652 O O . GLY A 1 82 ? -9.080 2.082 -3.226 1.00 92.88 82 GLY A O 1
ATOM 653 N N . LYS A 1 83 ? -9.316 -0.093 -2.728 1.00 94.50 83 LYS A N 1
ATOM 654 C CA . LYS A 1 83 ? -10.296 0.132 -1.654 1.00 94.50 83 LYS A CA 1
ATOM 655 C C . LYS A 1 83 ? -9.635 0.670 -0.393 1.00 94.50 83 LYS A C 1
ATOM 657 O O . LYS A 1 83 ? -10.189 1.566 0.229 1.00 94.50 83 LYS A O 1
ATOM 662 N N . LEU A 1 84 ? -8.438 0.181 -0.081 1.00 95.88 84 LEU A N 1
ATOM 663 C CA . LEU A 1 84 ? -7.640 0.689 1.031 1.00 95.88 84 LEU A CA 1
ATOM 664 C C . LEU A 1 84 ? -7.275 2.173 0.825 1.00 95.88 84 LEU A C 1
ATOM 666 O O . LEU A 1 84 ? -7.452 2.973 1.738 1.00 95.88 84 LEU A O 1
ATOM 670 N N . ILE A 1 85 ? -6.848 2.565 -0.385 1.00 94.25 85 ILE A N 1
ATOM 671 C CA . ILE A 1 85 ? -6.568 3.971 -0.736 1.00 94.25 85 ILE A CA 1
ATOM 672 C C . ILE A 1 85 ? -7.833 4.827 -0.610 1.00 94.25 85 ILE A C 1
ATOM 674 O O . ILE A 1 85 ? -7.775 5.906 -0.028 1.00 94.25 85 ILE A O 1
ATOM 678 N N . ALA A 1 86 ? -8.970 4.357 -1.136 1.00 92.88 86 ALA A N 1
ATOM 679 C CA . ALA A 1 86 ? -10.226 5.106 -1.094 1.00 92.88 86 ALA A CA 1
ATOM 680 C C . ALA A 1 86 ? -10.680 5.400 0.344 1.00 92.88 86 ALA A C 1
ATOM 682 O O . ALA A 1 86 ? -10.999 6.546 0.651 1.00 92.88 86 ALA A O 1
ATOM 683 N N . VAL A 1 87 ? -10.629 4.396 1.225 1.00 94.31 87 VAL A N 1
ATOM 684 C CA . VAL A 1 87 ? -10.972 4.565 2.644 1.00 94.31 87 VAL A CA 1
ATOM 685 C C . VAL A 1 87 ? -9.989 5.496 3.345 1.00 94.31 87 VAL A C 1
ATOM 687 O O . VAL A 1 87 ? -10.408 6.403 4.055 1.00 94.31 87 VAL A O 1
ATOM 690 N N . ALA A 1 88 ? -8.686 5.354 3.096 1.00 94.00 88 ALA A N 1
ATOM 691 C CA . ALA A 1 88 ? -7.696 6.251 3.686 1.00 94.00 88 ALA A CA 1
ATOM 692 C C . ALA A 1 88 ? -7.862 7.712 3.221 1.00 94.00 88 ALA A C 1
ATOM 694 O O . ALA A 1 88 ? -7.622 8.628 4.003 1.00 94.00 88 ALA A O 1
ATOM 695 N N . LYS A 1 89 ? -8.297 7.952 1.977 1.00 92.06 89 LYS A N 1
ATOM 696 C CA . LYS A 1 89 ? -8.656 9.298 1.497 1.00 92.06 89 LYS A CA 1
ATOM 697 C C . LYS A 1 89 ? -9.935 9.819 2.155 1.00 92.06 89 LYS A C 1
ATOM 699 O O . LYS A 1 89 ? -9.960 10.970 2.573 1.00 92.06 89 LYS A O 1
ATOM 704 N N . GLU A 1 90 ? -10.973 8.990 2.273 1.00 93.00 90 GLU A N 1
ATOM 705 C CA . GLU A 1 90 ? -12.230 9.362 2.941 1.00 93.00 90 GLU A CA 1
ATOM 706 C C . GLU A 1 90 ? -12.002 9.770 4.402 1.00 93.00 90 GLU A C 1
ATOM 708 O O . GLU A 1 90 ? -12.551 10.768 4.861 1.00 93.00 90 GLU A O 1
ATOM 713 N N . LEU A 1 91 ? -11.131 9.046 5.106 1.00 92.38 91 LEU A N 1
ATOM 714 C CA . LEU A 1 91 ? -10.757 9.335 6.491 1.00 92.38 91 LEU A CA 1
ATOM 715 C C . LEU A 1 91 ? -9.695 10.444 6.618 1.00 92.38 91 LEU A C 1
ATOM 717 O O . LEU A 1 91 ? -9.193 10.695 7.711 1.00 92.38 91 LEU A O 1
ATOM 721 N N . ASN A 1 92 ? -9.349 11.128 5.520 1.00 90.88 92 ASN A N 1
ATOM 722 C CA . ASN A 1 92 ? -8.331 12.185 5.450 1.00 90.88 92 ASN A CA 1
ATOM 723 C C . ASN A 1 92 ? -6.927 11.755 5.915 1.00 90.88 92 ASN A C 1
ATOM 725 O O . ASN A 1 92 ? -6.096 12.587 6.283 1.00 90.88 92 ASN A O 1
ATOM 729 N N . TRP A 1 93 ? -6.631 10.455 5.886 1.00 92.56 93 TRP A N 1
ATOM 730 C CA . TRP A 1 93 ? -5.295 9.931 6.169 1.00 92.56 93 TRP A CA 1
ATOM 731 C C . TRP A 1 93 ? -4.364 10.080 4.974 1.00 92.56 93 TRP A C 1
ATOM 733 O O . TRP A 1 93 ? -3.155 10.135 5.154 1.00 92.56 93 TRP A O 1
ATOM 743 N N . LEU A 1 94 ? -4.914 10.143 3.762 1.00 90.62 94 LEU A N 1
ATOM 744 C CA . LEU A 1 94 ? -4.194 10.488 2.540 1.00 90.62 94 LEU A CA 1
ATOM 745 C C . LEU A 1 94 ? -4.843 11.716 1.885 1.00 90.62 94 LEU A C 1
ATOM 747 O O . LEU A 1 94 ? -6.066 11.854 1.943 1.00 90.62 94 LEU A O 1
ATOM 751 N N . PRO A 1 95 ? -4.063 12.591 1.223 1.00 84.88 95 PRO A N 1
ATOM 752 C CA . PRO A 1 95 ? -4.620 13.721 0.485 1.00 84.88 95 PRO A CA 1
ATOM 753 C C . PRO A 1 95 ? -5.510 13.262 -0.682 1.00 84.88 95 PRO A C 1
ATOM 755 O O . PRO A 1 95 ? -5.257 12.239 -1.323 1.00 84.88 95 PRO A O 1
ATOM 758 N N . SER A 1 96 ? -6.556 14.044 -0.955 1.00 69.88 96 SER A N 1
ATOM 759 C CA . SER A 1 96 ? -7.633 13.730 -1.904 1.00 69.88 96 SER A CA 1
ATOM 760 C C . SER A 1 96 ? -7.529 14.440 -3.259 1.00 69.88 96 SER A C 1
ATOM 762 O O . SER A 1 96 ? -8.356 14.182 -4.131 1.00 69.88 96 SER A O 1
ATOM 764 N N . THR A 1 97 ? -6.552 15.330 -3.459 1.00 55.62 97 THR A N 1
ATOM 765 C CA . THR A 1 97 ? -6.488 16.194 -4.646 1.00 55.62 97 THR A CA 1
ATOM 766 C C . THR A 1 97 ? -6.391 15.377 -5.939 1.00 55.62 97 THR A C 1
ATOM 768 O O . THR A 1 97 ? -5.626 14.429 -6.019 1.00 55.62 97 THR A O 1
ATOM 771 N N . LEU A 1 98 ? -7.172 15.740 -6.955 1.00 44.47 98 LEU A N 1
ATOM 772 C CA . LEU A 1 98 ? -7.214 15.104 -8.277 1.00 44.47 98 LEU A CA 1
ATOM 773 C C . LEU A 1 98 ? -6.215 15.798 -9.216 1.00 44.47 98 LEU A C 1
ATOM 775 O O . LEU A 1 98 ? -6.173 17.028 -9.247 1.00 44.47 98 LEU A O 1
ATOM 779 N N . LEU A 1 99 ? -5.457 15.053 -10.024 1.00 43.16 99 LEU A N 1
ATOM 780 C CA . LEU A 1 99 ? -4.898 15.594 -11.264 1.00 43.16 99 LEU A CA 1
ATOM 781 C C . LEU A 1 99 ? -5.852 15.272 -12.433 1.00 43.16 99 LEU A C 1
ATOM 783 O O . LEU A 1 99 ? -6.555 14.261 -12.428 1.00 43.16 99 LEU A O 1
ATOM 787 N N . PRO A 1 100 ? -5.902 16.112 -13.480 1.00 37.41 100 PRO A N 1
ATOM 788 C CA . PRO A 1 100 ? -6.656 15.798 -14.687 1.00 37.41 100 PRO A CA 1
ATOM 789 C C . PRO A 1 100 ? -6.128 14.515 -15.347 1.00 37.41 100 PRO A C 1
ATOM 791 O O . PRO A 1 100 ? -4.921 14.349 -15.534 1.00 37.41 100 PRO A O 1
ATOM 794 N N . LYS A 1 101 ? -7.053 13.633 -15.746 1.00 41.66 101 LYS A N 1
ATOM 795 C CA . LYS A 1 101 ? -6.819 12.278 -16.285 1.00 41.66 101 LYS A CA 1
ATOM 796 C C . LYS A 1 101 ? -5.929 12.191 -17.540 1.00 41.66 101 LYS A C 1
ATOM 798 O O . LYS A 1 101 ? -5.494 11.089 -17.872 1.00 41.66 101 LYS A O 1
ATOM 803 N N . ASP A 1 102 ? -5.600 13.310 -18.188 1.00 35.19 102 ASP A N 1
ATOM 804 C CA . ASP A 1 102 ? -5.118 13.313 -19.577 1.00 35.19 102 ASP A CA 1
ATOM 805 C C . ASP A 1 102 ? -3.656 13.742 -19.789 1.00 35.19 102 ASP A C 1
ATOM 807 O O . ASP A 1 102 ? -3.228 13.923 -20.928 1.00 35.19 102 ASP A O 1
ATOM 811 N N . LYS A 1 103 ? -2.828 13.858 -18.742 1.00 38.16 103 LYS A N 1
ATOM 812 C CA . LYS A 1 103 ? -1.388 14.135 -18.922 1.00 38.16 103 LYS A CA 1
ATOM 813 C C . LYS A 1 103 ? -0.507 13.164 -18.148 1.00 38.16 103 LYS A C 1
ATOM 815 O O . LYS A 1 103 ? -0.030 13.440 -17.055 1.00 38.16 103 LYS A O 1
ATOM 820 N N . TRP A 1 104 ? -0.209 12.036 -18.790 1.00 46.97 104 TRP A N 1
ATOM 821 C CA . TRP A 1 104 ? 0.857 11.104 -18.401 1.00 46.97 104 TRP A CA 1
ATOM 822 C C . TRP A 1 104 ? 2.258 11.660 -18.717 1.00 46.97 104 TRP A C 1
ATOM 824 O O . TRP A 1 104 ? 3.108 10.974 -19.288 1.00 46.97 104 TRP A O 1
ATOM 834 N N . ALA A 1 105 ? 2.527 12.912 -18.353 1.00 43.94 105 ALA A N 1
ATOM 835 C CA . ALA A 1 105 ? 3.884 13.428 -18.331 1.00 43.94 105 ALA A CA 1
ATOM 836 C C . ALA A 1 105 ? 4.456 13.138 -16.942 1.00 43.94 105 ALA A C 1
ATOM 838 O O . ALA A 1 105 ? 4.206 13.862 -15.986 1.00 43.94 105 ALA A O 1
ATOM 839 N N . ILE A 1 106 ? 5.261 12.077 -16.831 1.00 47.00 106 ILE A N 1
ATOM 840 C CA . ILE A 1 106 ? 6.028 11.736 -15.613 1.00 47.00 106 ILE A CA 1
ATOM 841 C C . ILE A 1 106 ? 6.893 12.928 -15.130 1.00 47.00 106 ILE A C 1
ATOM 843 O O . ILE A 1 106 ? 7.353 12.936 -13.993 1.00 47.00 106 ILE A O 1
ATOM 847 N N . ALA A 1 107 ? 7.098 13.937 -15.984 1.00 38.69 107 ALA A N 1
ATOM 848 C CA . ALA A 1 107 ? 7.793 15.183 -15.686 1.00 38.69 107 ALA A CA 1
ATOM 849 C C . ALA A 1 107 ? 6.979 16.202 -14.854 1.00 38.69 107 ALA A C 1
ATOM 851 O O . ALA A 1 107 ? 7.601 16.987 -14.152 1.00 38.69 107 ALA A O 1
ATOM 852 N N . ASP A 1 108 ? 5.638 16.155 -14.861 1.00 40.91 108 ASP A N 1
ATOM 853 C CA . ASP A 1 108 ? 4.778 17.218 -14.294 1.00 40.91 108 ASP A CA 1
ATOM 854 C C . ASP A 1 108 ? 3.817 16.733 -13.197 1.00 40.91 108 ASP A C 1
ATOM 856 O O . ASP A 1 108 ? 2.815 17.385 -12.891 1.00 40.91 108 ASP A O 1
ATOM 860 N N . ILE A 1 109 ? 4.075 15.572 -12.592 1.00 45.62 109 ILE A N 1
ATOM 861 C CA . ILE A 1 109 ? 3.160 15.034 -11.584 1.00 45.62 109 ILE A CA 1
ATOM 862 C C . ILE A 1 109 ? 3.217 15.929 -10.334 1.00 45.62 109 ILE A C 1
ATOM 864 O O . ILE A 1 109 ? 4.165 15.828 -9.558 1.00 45.62 109 ILE A O 1
ATOM 868 N N . LYS A 1 110 ? 2.202 16.784 -10.134 1.00 43.88 110 LYS A N 1
ATOM 869 C CA . LYS A 1 110 ? 1.932 17.547 -8.901 1.00 43.88 110 LYS A CA 1
ATOM 870 C C . LYS A 1 110 ? 0.841 16.866 -8.057 1.00 43.88 110 LYS A C 1
ATOM 872 O O . LYS A 1 110 ? -0.320 16.852 -8.432 1.00 43.88 110 LYS A O 1
ATOM 877 N N . THR A 1 111 ? 1.233 16.306 -6.918 1.00 47.66 111 THR A N 1
ATOM 878 C CA . THR A 1 111 ? 0.521 16.149 -5.624 1.00 47.66 111 THR A CA 1
ATOM 879 C C . THR A 1 111 ? -0.919 15.643 -5.521 1.00 47.66 111 THR A C 1
ATOM 881 O O . THR A 1 111 ? -1.456 15.659 -4.419 1.00 47.66 111 THR A O 1
ATOM 884 N N . GLY A 1 112 ? -1.519 15.106 -6.584 1.00 46.59 112 GLY A N 1
ATOM 885 C CA . GLY A 1 112 ? -2.898 14.612 -6.529 1.00 46.59 112 GLY A CA 1
ATOM 886 C C . GLY A 1 112 ? -3.079 13.088 -6.542 1.00 46.59 112 GLY A C 1
ATOM 887 O O . GLY A 1 112 ? -3.366 12.465 -5.524 1.00 46.59 112 GLY A O 1
ATOM 888 N N . ASP A 1 113 ? -2.857 12.455 -7.697 1.00 54.97 113 ASP A N 1
ATOM 889 C CA . ASP A 1 113 ? -3.242 11.048 -7.947 1.00 54.97 113 ASP A CA 1
ATOM 890 C C . ASP A 1 113 ? -2.113 10.024 -7.750 1.00 54.97 113 ASP A C 1
ATOM 892 O O . ASP A 1 113 ? -2.079 8.960 -8.374 1.00 54.97 113 ASP A O 1
ATOM 896 N N . TYR A 1 114 ? -1.132 10.342 -6.910 1.00 69.12 114 TYR A N 1
ATOM 897 C CA . TYR A 1 114 ? 0.063 9.515 -6.754 1.00 69.12 114 TYR A CA 1
ATOM 898 C C . TYR A 1 114 ? -0.241 8.078 -6.303 1.00 69.12 114 TYR A C 1
ATOM 900 O O . TYR A 1 114 ? 0.385 7.122 -6.759 1.00 69.12 114 TYR A O 1
ATOM 908 N N . PHE A 1 115 ? -1.207 7.891 -5.414 1.00 79.62 115 PHE A N 1
ATOM 909 C CA . PHE A 1 115 ? -1.453 6.587 -4.799 1.00 79.62 115 PHE A CA 1
ATOM 910 C C . PHE A 1 115 ? -2.078 5.591 -5.785 1.00 79.62 115 PHE A C 1
ATOM 912 O O . PHE A 1 115 ? -1.674 4.428 -5.853 1.00 79.62 115 PHE A O 1
ATOM 919 N N . GLU A 1 116 ? -2.990 6.062 -6.634 1.00 83.50 116 GLU A N 1
ATOM 920 C CA . GLU A 1 116 ? -3.571 5.291 -7.729 1.00 83.50 116 GLU A CA 1
ATOM 921 C C . GLU A 1 116 ? -2.524 4.904 -8.780 1.00 83.50 116 GLU A C 1
ATOM 923 O O . GLU A 1 116 ? -2.656 3.854 -9.411 1.00 83.50 116 GLU A O 1
ATOM 928 N N . VAL A 1 117 ? -1.459 5.698 -8.956 1.00 82.81 117 VAL A N 1
ATOM 929 C CA . VAL A 1 117 ? -0.336 5.339 -9.841 1.00 82.81 117 VAL A CA 1
ATOM 930 C C . VAL A 1 117 ? 0.349 4.066 -9.352 1.00 82.81 117 VAL A C 1
ATOM 932 O O . VAL A 1 117 ? 0.588 3.163 -10.153 1.00 82.81 117 VAL A O 1
ATOM 935 N N . VAL A 1 118 ? 0.605 3.939 -8.047 1.00 89.44 118 VAL A N 1
ATOM 936 C CA . VAL A 1 118 ? 1.200 2.721 -7.473 1.00 89.44 118 VAL A CA 1
ATOM 937 C C . VAL A 1 118 ? 0.290 1.513 -7.712 1.00 89.44 118 VAL A C 1
ATOM 939 O O . VAL A 1 118 ? 0.765 0.453 -8.122 1.00 89.44 118 VAL A O 1
ATOM 942 N N . GLN A 1 119 ? -1.027 1.679 -7.548 1.00 90.38 119 GLN A N 1
ATOM 943 C CA . GLN A 1 119 ? -1.996 0.624 -7.844 1.00 90.38 119 GLN A CA 1
ATOM 944 C C . GLN A 1 119 ? -1.990 0.225 -9.327 1.00 90.38 119 GLN A C 1
ATOM 946 O O . GLN A 1 119 ? -1.960 -0.968 -9.644 1.00 90.38 119 GLN A O 1
ATOM 951 N N . LYS A 1 120 ? -2.032 1.201 -10.242 1.00 88.75 120 LYS A N 1
ATOM 952 C CA . LYS A 1 120 ? -2.000 0.953 -11.690 1.00 88.75 120 LYS A CA 1
ATOM 953 C C . LYS A 1 120 ? -0.733 0.204 -12.077 1.00 88.75 120 LYS A C 1
ATOM 955 O O . LYS A 1 120 ? -0.835 -0.862 -12.674 1.00 88.75 120 LYS A O 1
ATOM 960 N N . ILE A 1 121 ? 0.434 0.682 -11.636 1.00 89.25 121 ILE A N 1
ATOM 961 C CA . ILE A 1 121 ? 1.718 0.048 -11.950 1.00 89.25 121 ILE A CA 1
ATOM 962 C C . ILE A 1 121 ? 1.803 -1.367 -11.361 1.00 89.25 121 ILE A C 1
ATOM 964 O O . ILE A 1 121 ? 2.213 -2.284 -12.071 1.00 89.25 121 ILE A O 1
ATOM 968 N N . ARG A 1 122 ? 1.374 -1.589 -10.109 1.00 92.44 122 ARG A N 1
ATOM 969 C CA . ARG A 1 122 ? 1.314 -2.938 -9.508 1.00 92.44 122 ARG A CA 1
ATOM 970 C C . ARG A 1 122 ? 0.488 -3.891 -10.373 1.00 92.44 122 ARG A C 1
ATOM 972 O O . ARG A 1 122 ? 0.894 -5.024 -10.612 1.00 92.44 122 ARG A O 1
ATOM 979 N N . ASN A 1 123 ? -0.651 -3.420 -10.875 1.00 92.12 123 ASN A N 1
ATOM 980 C CA . ASN A 1 123 ? -1.561 -4.217 -11.693 1.00 92.12 123 ASN A CA 1
ATOM 981 C C . ASN A 1 123 ? -1.018 -4.547 -13.092 1.00 92.12 123 ASN A C 1
ATOM 983 O O . ASN A 1 123 ? -1.597 -5.399 -13.770 1.00 92.12 123 ASN A O 1
ATOM 987 N N . LEU A 1 124 ? 0.088 -3.933 -13.523 1.00 91.25 124 LEU A N 1
ATOM 988 C CA . LEU A 1 124 ? 0.763 -4.295 -14.770 1.00 91.25 124 LEU A CA 1
ATOM 989 C C . LEU A 1 124 ? 1.408 -5.684 -14.705 1.00 91.25 124 LEU A C 1
ATOM 991 O O . LEU A 1 124 ? 1.786 -6.213 -15.741 1.00 91.25 124 LEU A O 1
ATOM 995 N N . ILE A 1 125 ? 1.477 -6.333 -13.535 1.00 93.12 125 ILE A N 1
ATOM 996 C CA . ILE A 1 125 ? 1.814 -7.764 -13.468 1.00 93.12 125 ILE A CA 1
ATOM 997 C C . ILE A 1 125 ? 0.856 -8.624 -14.313 1.00 93.12 125 ILE A C 1
ATOM 999 O O . ILE A 1 125 ? 1.235 -9.691 -14.787 1.00 93.12 125 ILE A O 1
ATOM 1003 N N . HIS A 1 126 ? -0.377 -8.158 -14.542 1.00 92.88 126 HIS A N 1
ATOM 1004 C CA . HIS A 1 126 ? -1.336 -8.838 -15.404 1.00 92.88 126 HIS A CA 1
ATOM 1005 C C . HIS A 1 126 ? -1.035 -8.553 -16.889 1.00 92.88 126 HIS A C 1
ATOM 1007 O O . HIS A 1 126 ? -1.170 -7.399 -17.310 1.00 92.88 126 HIS A O 1
ATOM 1013 N N . PRO A 1 127 ? -0.733 -9.571 -17.724 1.00 93.44 127 PRO A N 1
ATOM 1014 C CA . PRO A 1 127 ? -0.263 -9.362 -19.099 1.00 93.44 127 PRO A CA 1
ATOM 1015 C C . PRO A 1 127 ? -1.213 -8.545 -19.979 1.00 93.44 127 PRO A C 1
ATOM 1017 O O . PRO A 1 127 ? -0.779 -7.647 -20.695 1.00 93.44 127 PRO A O 1
ATOM 1020 N N . ILE A 1 128 ? -2.525 -8.792 -19.881 1.00 92.88 128 ILE A N 1
ATOM 1021 C CA . ILE A 1 128 ? -3.534 -8.041 -20.649 1.00 92.88 128 ILE A CA 1
ATOM 1022 C C . ILE A 1 128 ? -3.542 -6.560 -20.249 1.00 92.88 128 ILE A C 1
ATOM 1024 O O . ILE A 1 128 ? -3.709 -5.696 -21.107 1.00 92.88 128 IL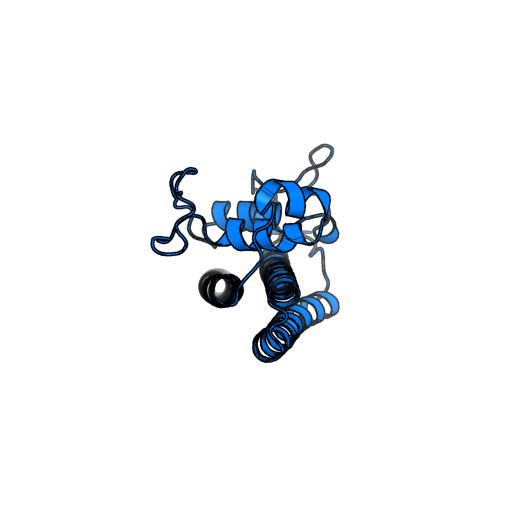E A O 1
ATOM 1028 N N .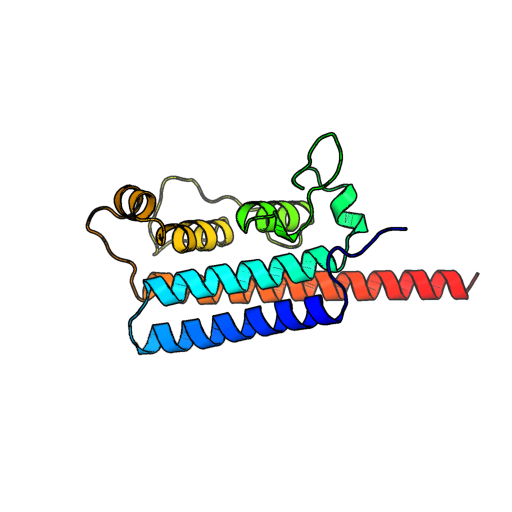 ARG A 1 129 ? -3.349 -6.243 -18.960 1.00 90.06 129 ARG A N 1
ATOM 1029 C CA . ARG A 1 129 ? -3.257 -4.847 -18.505 1.00 90.06 129 ARG A CA 1
ATOM 1030 C C . ARG A 1 129 ? -1.961 -4.208 -18.977 1.00 90.06 129 ARG A C 1
ATOM 1032 O O . ARG A 1 129 ? -2.007 -3.100 -19.497 1.00 90.06 129 ARG A O 1
ATOM 1039 N N . TYR A 1 130 ? -0.844 -4.929 -18.878 1.00 88.12 130 TYR A N 1
ATOM 1040 C CA . TYR A 1 130 ? 0.444 -4.466 -19.393 1.00 88.12 130 TYR A CA 1
ATOM 1041 C C . TYR A 1 130 ? 0.349 -4.092 -20.875 1.00 88.12 130 TYR A C 1
ATOM 1043 O O . TYR A 1 130 ? 0.700 -2.978 -21.257 1.00 88.12 130 TYR A O 1
ATOM 1051 N N . ALA A 1 131 ? -0.181 -4.998 -21.701 1.00 88.50 131 ALA A N 1
ATOM 1052 C CA . ALA A 1 131 ? -0.324 -4.788 -23.136 1.00 88.50 131 ALA A CA 1
ATOM 1053 C C . ALA A 1 131 ? -1.217 -3.580 -23.465 1.00 88.50 131 ALA A C 1
ATOM 1055 O O . ALA A 1 131 ? -0.884 -2.803 -24.359 1.00 88.50 131 ALA A O 1
ATOM 1056 N N . LYS A 1 132 ? -2.319 -3.392 -22.723 1.00 87.31 132 LYS A N 1
ATOM 1057 C CA . LYS A 1 132 ? -3.250 -2.268 -22.912 1.00 87.31 132 LYS A CA 1
ATOM 1058 C C . LYS A 1 132 ? -2.667 -0.920 -22.485 1.00 87.31 132 LYS A C 1
ATOM 1060 O O . LYS A 1 132 ? -2.856 0.059 -23.195 1.00 87.31 132 LYS A O 1
ATOM 1065 N N . GLU A 1 133 ? -1.993 -0.854 -21.337 1.00 82.44 133 GLU A N 1
ATOM 1066 C CA . GLU A 1 133 ? -1.537 0.420 -20.760 1.00 82.44 133 GLU A CA 1
ATOM 1067 C C . GLU A 1 133 ? -0.172 0.874 -21.290 1.00 82.44 133 GLU A C 1
ATOM 1069 O O . GLU A 1 133 ? 0.050 2.069 -21.477 1.00 82.44 133 GLU A O 1
ATOM 1074 N N . LEU A 1 134 ? 0.752 -0.058 -21.537 1.00 79.06 134 LEU A N 1
ATOM 1075 C CA . LEU A 1 134 ? 2.114 0.273 -21.962 1.00 79.06 134 LEU A CA 1
ATOM 1076 C C . LEU A 1 134 ? 2.387 -0.019 -23.437 1.00 79.06 134 LEU A C 1
ATOM 1078 O O . LEU A 1 134 ? 3.335 0.548 -23.985 1.00 79.06 134 LEU A O 1
ATOM 1082 N N . SER A 1 135 ? 1.577 -0.842 -24.111 1.00 77.12 135 SER A N 1
ATOM 1083 C CA . SER A 1 135 ? 1.876 -1.300 -25.475 1.00 77.12 135 SER A CA 1
ATOM 1084 C C . SER A 1 135 ? 3.329 -1.826 -25.555 1.00 77.12 135 SER A C 1
ATOM 1086 O O . SER A 1 135 ? 3.721 -2.654 -24.737 1.00 77.12 135 SER A O 1
ATOM 1088 N N . ARG A 1 136 ? 4.161 -1.334 -26.489 1.00 74.50 136 ARG A N 1
ATOM 1089 C CA . ARG A 1 136 ? 5.600 -1.671 -26.611 1.00 74.50 136 ARG A CA 1
ATOM 1090 C C . ARG A 1 136 ? 6.529 -0.907 -25.648 1.00 74.50 136 ARG A C 1
ATOM 1092 O O . ARG A 1 136 ? 7.747 -1.076 -25.711 1.00 74.50 136 ARG A O 1
ATOM 1099 N N . ARG A 1 137 ? 6.004 -0.025 -24.790 1.00 83.69 137 ARG A N 1
ATOM 1100 C CA . ARG A 1 137 ? 6.800 0.707 -23.788 1.00 83.69 137 ARG A CA 1
ATOM 1101 C C . ARG A 1 137 ? 7.087 -0.194 -22.588 1.00 83.69 137 ARG A C 1
ATOM 1103 O O . ARG A 1 137 ? 6.399 -1.179 -22.349 1.00 83.69 137 ARG A O 1
ATOM 1110 N N . ARG A 1 138 ? 8.111 0.165 -21.809 1.00 87.75 138 ARG A N 1
ATOM 1111 C CA . ARG A 1 138 ? 8.535 -0.591 -20.623 1.00 87.75 138 ARG A CA 1
ATOM 1112 C C . ARG A 1 138 ? 8.524 0.261 -19.366 1.00 87.75 138 ARG A C 1
ATOM 1114 O O . ARG A 1 138 ? 8.797 1.461 -19.420 1.00 87.75 138 ARG A O 1
ATOM 1121 N N . ILE A 1 139 ? 8.317 -0.392 -18.228 1.00 91.25 139 ILE A N 1
ATOM 1122 C CA . ILE A 1 139 ? 8.604 0.195 -16.918 1.00 91.25 139 ILE A CA 1
ATOM 1123 C C . ILE A 1 139 ? 10.097 0.517 -16.817 1.00 91.25 139 ILE A C 1
ATOM 1125 O O . ILE A 1 139 ? 10.965 -0.262 -17.212 1.00 91.25 139 ILE A O 1
ATOM 1129 N N . THR A 1 140 ? 10.392 1.704 -16.297 1.00 93.06 140 THR A N 1
ATOM 1130 C CA . THR A 1 140 ? 11.749 2.259 -16.217 1.00 93.06 140 THR A CA 1
ATOM 1131 C C . THR A 1 140 ? 12.123 2.602 -14.782 1.00 93.06 140 THR A C 1
ATOM 1133 O O . THR A 1 140 ? 11.265 2.694 -13.905 1.00 93.06 140 THR A O 1
ATOM 1136 N N . LYS A 1 141 ? 13.406 2.908 -14.568 1.00 94.50 141 LYS A N 1
ATOM 1137 C CA . LYS A 1 141 ? 13.940 3.447 -13.312 1.00 94.50 141 LYS A CA 1
ATOM 1138 C C . LYS A 1 141 ? 13.090 4.586 -12.729 1.00 94.50 141 LYS A C 1
ATOM 1140 O O . LYS A 1 141 ? 12.854 4.601 -11.527 1.00 94.50 141 LYS A O 1
ATOM 1145 N N . LYS A 1 142 ? 12.608 5.511 -13.574 1.00 89.12 142 LYS A N 1
ATOM 1146 C CA . LYS A 1 142 ? 11.791 6.662 -13.145 1.00 89.12 142 LYS A CA 1
ATOM 1147 C C . LYS A 1 142 ? 10.489 6.225 -12.465 1.00 89.12 142 LYS A C 1
ATOM 1149 O O . LYS A 1 142 ? 10.112 6.811 -11.461 1.00 89.12 142 LYS A O 1
ATOM 1154 N N . HIS A 1 143 ? 9.849 5.170 -12.969 1.00 91.00 143 HIS A N 1
ATOM 1155 C CA . HIS A 1 143 ? 8.616 4.632 -12.389 1.00 91.00 143 HIS A CA 1
ATOM 1156 C C . HIS A 1 143 ? 8.861 4.035 -11.001 1.00 91.00 143 HIS A C 1
ATOM 1158 O O . HIS A 1 143 ? 8.084 4.278 -10.083 1.00 91.00 143 HIS A O 1
ATOM 1164 N N . LEU A 1 144 ? 9.965 3.298 -10.832 1.00 94.88 144 LEU A N 1
ATOM 1165 C CA . LEU A 1 144 ? 10.311 2.720 -9.536 1.00 94.88 144 LEU A CA 1
ATOM 1166 C C . LEU A 1 144 ? 10.672 3.802 -8.511 1.00 94.88 144 LEU A C 1
ATOM 1168 O O . LEU A 1 144 ? 10.199 3.739 -7.383 1.00 94.88 144 LEU A O 1
ATOM 1172 N N . ILE A 1 145 ? 11.442 4.822 -8.906 1.00 92.44 145 ILE A N 1
ATOM 1173 C CA . ILE A 1 145 ? 11.725 5.982 -8.041 1.00 92.44 145 ILE A CA 1
ATOM 1174 C C . ILE A 1 145 ? 10.425 6.678 -7.629 1.00 92.44 145 ILE A C 1
ATOM 1176 O O . ILE A 1 145 ? 10.246 6.989 -6.456 1.00 92.44 145 ILE A O 1
ATOM 1180 N N . ALA A 1 146 ? 9.495 6.876 -8.568 1.00 87.88 146 ALA A N 1
ATOM 1181 C CA . ALA A 1 146 ? 8.190 7.437 -8.245 1.00 87.88 146 ALA A CA 1
ATOM 1182 C C . ALA A 1 146 ? 7.446 6.562 -7.223 1.00 87.88 146 ALA A C 1
ATOM 1184 O O . ALA A 1 146 ? 6.959 7.088 -6.230 1.00 87.88 146 ALA A O 1
ATOM 1185 N N . CYS A 1 147 ? 7.423 5.236 -7.396 1.00 92.88 147 CYS A N 1
ATOM 1186 C CA . CYS A 1 147 ? 6.793 4.337 -6.426 1.00 92.88 147 CYS A CA 1
ATOM 1187 C C . CYS A 1 147 ? 7.420 4.449 -5.027 1.00 92.88 147 CYS A C 1
ATOM 1189 O O . CYS A 1 147 ? 6.676 4.486 -4.054 1.00 92.88 147 CYS A O 1
ATOM 1191 N N . PHE A 1 148 ? 8.750 4.551 -4.912 1.00 94.56 148 PHE A N 1
ATOM 1192 C CA . PHE A 1 148 ? 9.411 4.809 -3.624 1.00 94.56 148 PHE A CA 1
ATOM 1193 C C . PHE A 1 148 ? 8.906 6.096 -2.975 1.00 94.56 148 PHE A C 1
ATOM 1195 O O . PHE A 1 148 ? 8.346 6.044 -1.885 1.00 94.56 148 PHE A O 1
ATOM 1202 N N . ASN A 1 149 ? 9.007 7.219 -3.687 1.00 90.38 149 ASN A N 1
ATOM 1203 C CA . ASN A 1 149 ? 8.610 8.525 -3.160 1.00 90.38 149 ASN A CA 1
ATOM 1204 C C . ASN A 1 149 ? 7.143 8.545 -2.710 1.00 90.38 149 ASN A C 1
ATOM 1206 O O . ASN A 1 149 ? 6.805 9.119 -1.679 1.00 90.38 149 ASN A O 1
ATOM 1210 N N . ILE A 1 150 ? 6.259 7.916 -3.485 1.00 89.12 150 ILE A N 1
ATOM 1211 C CA . ILE A 1 150 ? 4.825 7.890 -3.198 1.00 89.12 150 ILE A CA 1
ATOM 1212 C C . ILE A 1 150 ? 4.534 7.068 -1.943 1.00 89.12 150 ILE A C 1
ATOM 1214 O O . ILE A 1 150 ? 3.764 7.511 -1.092 1.00 89.12 150 ILE A O 1
ATOM 1218 N N . VAL A 1 151 ? 5.143 5.889 -1.809 1.00 93.44 151 VAL A N 1
ATOM 1219 C CA . VAL A 1 151 ? 4.923 5.018 -0.647 1.00 93.44 151 VAL A CA 1
ATOM 1220 C C . VAL A 1 151 ? 5.567 5.594 0.613 1.00 93.44 151 VAL A C 1
ATOM 1222 O O . VAL A 1 151 ? 4.956 5.529 1.677 1.00 93.44 151 VAL A O 1
ATOM 1225 N N . ASP A 1 152 ? 6.732 6.236 0.502 1.00 91.06 152 ASP A N 1
ATOM 1226 C CA . ASP A 1 152 ? 7.362 6.942 1.624 1.00 91.06 152 ASP A CA 1
ATOM 1227 C C . ASP A 1 152 ? 6.491 8.117 2.096 1.00 91.06 152 ASP A C 1
ATOM 1229 O O . ASP A 1 152 ? 6.242 8.277 3.292 1.00 91.06 152 ASP A O 1
ATOM 1233 N N . ASN A 1 153 ? 5.931 8.891 1.161 1.00 88.88 153 ASN A N 1
ATOM 1234 C CA . ASN A 1 153 ? 4.974 9.946 1.494 1.00 88.88 153 ASN A CA 1
ATOM 1235 C C . ASN A 1 153 ? 3.707 9.383 2.148 1.00 88.88 153 ASN A C 1
ATOM 1237 O O . ASN A 1 153 ? 3.257 9.929 3.155 1.00 88.88 153 ASN A O 1
ATOM 1241 N N . ALA A 1 154 ? 3.150 8.283 1.626 1.00 90.88 154 ALA A N 1
ATOM 1242 C CA . ALA A 1 154 ? 2.004 7.610 2.237 1.00 90.88 154 ALA A CA 1
ATOM 1243 C C . ALA A 1 154 ? 2.310 7.212 3.687 1.00 90.88 154 ALA A C 1
ATOM 1245 O O . ALA A 1 154 ? 1.537 7.530 4.583 1.00 90.88 154 ALA A O 1
ATOM 1246 N N . SER A 1 155 ? 3.461 6.578 3.924 1.00 93.38 155 SER A N 1
ATOM 1247 C CA . SER A 1 155 ? 3.920 6.192 5.262 1.00 93.38 155 SER A CA 1
ATOM 1248 C C . SER A 1 155 ? 3.972 7.390 6.215 1.00 93.38 155 SER A C 1
ATOM 1250 O O . SER A 1 155 ? 3.465 7.315 7.335 1.00 93.38 155 SER A O 1
ATOM 1252 N N . ASN A 1 156 ? 4.496 8.533 5.759 1.00 90.25 156 ASN A N 1
ATOM 1253 C CA . ASN A 1 156 ? 4.548 9.756 6.561 1.00 90.25 156 ASN A CA 1
ATOM 1254 C C . ASN A 1 156 ? 3.152 10.286 6.918 1.00 90.25 156 ASN A C 1
ATOM 1256 O O . ASN A 1 156 ? 2.905 10.630 8.078 1.00 90.25 156 ASN A O 1
ATOM 1260 N N . TYR A 1 157 ? 2.228 10.323 5.954 1.00 92.44 157 TYR A N 1
ATOM 1261 C CA . TYR A 1 157 ? 0.846 10.737 6.206 1.00 92.44 157 TYR A CA 1
ATOM 1262 C C . TYR A 1 157 ? 0.129 9.793 7.182 1.00 92.44 157 TYR A C 1
ATOM 1264 O O . TYR A 1 157 ? -0.458 10.257 8.161 1.00 92.44 157 TYR A O 1
ATOM 1272 N N . LEU A 1 158 ? 0.248 8.477 6.981 1.00 93.75 158 LEU A N 1
ATOM 1273 C CA . LEU A 1 158 ? -0.351 7.465 7.857 1.00 93.75 158 LEU A CA 1
ATOM 1274 C C . LEU A 1 158 ? 0.236 7.529 9.274 1.00 93.75 158 LEU A C 1
ATOM 1276 O O . LEU A 1 158 ? -0.501 7.462 10.254 1.00 93.75 158 LEU A O 1
ATOM 1280 N N . SER A 1 159 ? 1.551 7.728 9.401 1.00 93.38 159 SER A N 1
ATOM 1281 C CA . SER A 1 159 ? 2.224 7.917 10.691 1.00 93.38 159 SER A CA 1
ATOM 1282 C C . SER A 1 159 ? 1.706 9.154 11.428 1.00 93.38 159 SER A C 1
ATOM 1284 O O . SER A 1 159 ? 1.456 9.101 12.633 1.00 93.38 159 SER A O 1
ATOM 1286 N N . LYS A 1 160 ? 1.482 10.265 10.712 1.00 91.81 160 LYS A N 1
ATOM 1287 C CA . LYS A 1 160 ? 0.880 11.474 11.288 1.00 91.81 160 LYS A CA 1
ATOM 1288 C C . LYS A 1 160 ? -0.557 11.224 11.752 1.00 91.81 160 LYS A C 1
ATOM 1290 O O . LYS A 1 160 ? -0.891 11.608 12.868 1.00 91.81 160 LYS A O 1
ATOM 1295 N N . ALA A 1 161 ? -1.374 10.549 10.942 1.00 90.44 161 ALA A N 1
ATOM 1296 C CA . ALA A 1 161 ? -2.740 10.188 11.318 1.00 90.44 161 ALA A CA 1
ATOM 1297 C C . ALA A 1 161 ? -2.758 9.325 12.592 1.00 90.44 161 ALA A C 1
ATOM 1299 O O . ALA A 1 161 ? -3.422 9.679 13.563 1.00 90.44 161 ALA A O 1
ATOM 1300 N N . LEU A 1 162 ? -1.946 8.262 12.640 1.00 91.25 162 LEU A N 1
ATOM 1301 C CA . LEU A 1 162 ? -1.810 7.385 13.809 1.00 91.25 162 LEU A CA 1
ATOM 1302 C C . LEU A 1 162 ? -1.418 8.158 15.077 1.00 91.25 162 LEU A C 1
ATOM 1304 O O . LEU A 1 162 ? -2.018 7.959 16.131 1.00 91.25 162 LEU A O 1
ATOM 1308 N N . LYS A 1 163 ? -0.436 9.066 14.986 1.00 92.75 163 LYS A N 1
ATOM 1309 C CA . LYS A 1 163 ? -0.013 9.902 16.123 1.00 92.75 163 LYS A CA 1
ATOM 1310 C C . LYS A 1 163 ? -1.134 10.808 16.626 1.00 92.75 163 LYS A C 1
ATOM 1312 O O . LYS A 1 163 ? -1.309 10.917 17.837 1.00 92.75 163 LYS A O 1
ATOM 1317 N N . ASN A 1 164 ? -1.890 11.422 15.717 1.00 89.94 164 ASN A N 1
ATOM 1318 C CA . ASN A 1 164 ? -3.018 12.278 16.078 1.00 89.94 164 ASN A CA 1
ATOM 1319 C C . ASN A 1 164 ? -4.093 11.487 16.836 1.00 89.94 164 ASN A C 1
ATOM 1321 O O . ASN A 1 164 ? -4.554 11.942 17.878 1.00 89.94 164 ASN A O 1
ATOM 1325 N N . TYR A 1 165 ? -4.439 10.280 16.379 1.00 88.75 165 TYR A N 1
ATOM 1326 C CA . TYR A 1 165 ? -5.403 9.439 17.095 1.00 88.75 165 TYR A CA 1
ATOM 1327 C C . TYR A 1 165 ? -4.898 8.990 18.464 1.00 88.75 165 TYR A C 1
ATOM 1329 O O . TYR A 1 165 ? -5.659 9.008 19.424 1.00 88.75 165 TYR A O 1
ATOM 1337 N N . ILE A 1 166 ? -3.615 8.635 18.591 1.00 88.88 166 ILE A N 1
ATOM 1338 C CA . ILE A 1 166 ? -3.032 8.294 19.898 1.00 88.88 166 ILE A CA 1
ATOM 1339 C C . ILE A 1 166 ? -3.165 9.466 20.879 1.00 88.88 166 ILE A C 1
ATOM 1341 O O . ILE A 1 166 ? -3.429 9.234 22.056 1.00 88.88 166 ILE A O 1
ATOM 1345 N N . LEU A 1 167 ? -2.980 10.706 20.416 1.00 90.69 167 LEU A N 1
ATOM 1346 C CA . LEU A 1 167 ? -3.158 11.892 21.252 1.00 90.69 167 LEU A CA 1
ATOM 1347 C C . LEU A 1 167 ? -4.618 12.049 21.699 1.00 90.69 167 LEU A C 1
ATOM 1349 O O . LEU A 1 167 ? -4.866 12.149 22.896 1.00 90.69 167 LEU A O 1
ATOM 1353 N N . ILE A 1 168 ? -5.571 11.963 20.764 1.00 88.25 168 ILE A N 1
ATOM 1354 C CA . ILE A 1 168 ? -7.012 12.053 21.059 1.00 88.25 168 ILE A CA 1
ATOM 1355 C C . ILE A 1 168 ? -7.430 10.991 22.087 1.00 88.25 168 ILE A C 1
ATOM 1357 O O . ILE A 1 168 ? -8.074 11.308 23.084 1.00 88.25 168 ILE A O 1
ATOM 1361 N N . LEU A 1 169 ? -7.004 9.738 21.902 1.00 86.44 169 LEU A N 1
ATOM 1362 C CA . LEU A 1 169 ? -7.328 8.640 22.820 1.00 86.44 169 LEU A CA 1
ATOM 1363 C C . LEU A 1 169 ? -6.739 8.842 24.225 1.00 86.44 169 LEU A C 1
ATOM 1365 O O . LEU A 1 169 ? -7.343 8.421 25.213 1.00 86.44 169 LEU A O 1
ATOM 1369 N N . LYS A 1 170 ? -5.560 9.468 24.335 1.00 89.62 170 LYS A N 1
ATOM 1370 C CA . LYS A 1 170 ? -4.968 9.819 25.635 1.00 89.62 170 LYS A CA 1
ATOM 1371 C C . LYS A 1 170 ? -5.790 10.892 26.341 1.00 89.62 170 LYS A C 1
ATOM 1373 O O . LYS A 1 170 ? -6.138 10.693 27.500 1.00 89.62 170 LYS A O 1
ATOM 1378 N N . GLU A 1 171 ? -6.158 11.957 25.633 1.00 90.94 171 GLU A N 1
ATOM 1379 C CA . GLU A 1 171 ? -6.988 13.033 26.186 1.00 90.94 171 GLU A CA 1
ATOM 1380 C C . GLU A 1 171 ? -8.362 12.521 26.641 1.00 90.94 171 GLU A C 1
ATOM 1382 O O . GLU A 1 171 ? -8.839 12.880 27.716 1.00 90.94 171 GLU A O 1
ATOM 1387 N N . GLU A 1 172 ? -9.008 11.651 25.858 1.00 88.69 172 GLU A N 1
ATOM 1388 C CA . GLU A 1 172 ? -10.285 11.039 26.246 1.00 88.69 172 GLU A CA 1
ATOM 1389 C C . GLU A 1 172 ? -10.156 10.177 27.503 1.00 88.69 172 GLU A C 1
ATOM 1391 O O . GLU A 1 172 ? -11.038 10.195 28.365 1.00 88.69 172 GLU A O 1
ATOM 1396 N N . LYS A 1 173 ? -9.056 9.427 27.625 1.00 88.62 173 LYS A N 1
ATOM 1397 C CA . LYS A 1 173 ? -8.783 8.614 28.810 1.00 88.62 173 LYS A CA 1
ATOM 1398 C C . LYS A 1 173 ? -8.581 9.491 30.046 1.00 88.62 173 LYS A C 1
ATOM 1400 O O . LYS A 1 173 ? -9.170 9.188 31.077 1.00 88.62 173 LYS A O 1
ATOM 1405 N N . GLU A 1 174 ? -7.811 10.569 29.930 1.00 89.12 174 GLU A N 1
ATOM 1406 C CA . GLU A 1 174 ? -7.568 11.523 31.020 1.00 89.12 174 GLU A CA 1
ATOM 1407 C C . GLU A 1 174 ? -8.871 12.178 31.501 1.00 89.12 174 GLU A C 1
ATOM 1409 O O . GLU A 1 174 ? -9.134 12.208 32.704 1.00 89.12 174 GLU A O 1
ATOM 1414 N N . ARG A 1 175 ? -9.747 12.601 30.576 1.00 87.88 175 ARG A N 1
ATOM 1415 C CA . ARG A 1 175 ? -11.078 13.145 30.913 1.00 87.88 175 ARG A CA 1
ATOM 1416 C C . ARG A 1 175 ? -11.968 12.131 31.632 1.00 87.88 175 ARG A C 1
ATOM 1418 O O . ARG A 1 175 ? -12.699 12.505 32.539 1.00 87.88 175 ARG A O 1
ATOM 1425 N N . ARG A 1 176 ? -11.911 10.851 31.246 1.00 84.94 176 ARG A N 1
ATOM 1426 C CA . ARG A 1 176 ? -12.675 9.772 31.903 1.00 84.94 176 ARG A CA 1
ATOM 1427 C C . ARG A 1 176 ? -12.144 9.402 33.285 1.00 84.94 176 ARG A C 1
ATOM 1429 O O . ARG A 1 176 ? -12.903 8.849 34.061 1.00 84.94 176 ARG A O 1
ATOM 1436 N N . THR A 1 177 ? -10.865 9.645 33.569 1.00 85.12 177 THR A N 1
ATOM 1437 C CA . THR A 1 177 ? -10.274 9.409 34.898 1.00 85.12 177 THR A CA 1
ATOM 1438 C C . THR A 1 177 ? -10.401 10.604 35.843 1.00 85.12 177 THR A C 1
ATOM 1440 O O . THR A 1 177 ? -10.181 10.444 37.037 1.00 85.12 177 THR A O 1
ATOM 1443 N N . ALA A 1 178 ? -10.698 11.794 35.311 1.00 74.69 178 ALA A N 1
ATOM 1444 C CA . ALA A 1 178 ? -10.891 13.024 36.081 1.00 74.69 178 ALA A CA 1
ATOM 1445 C C . ALA A 1 178 ? -12.354 13.264 36.514 1.00 74.69 178 ALA A C 1
ATOM 1447 O O . ALA A 1 178 ? -12.585 14.103 37.382 1.00 74.69 178 ALA A O 1
ATOM 1448 N N . ASN A 1 179 ? -13.307 12.541 35.915 1.00 59.94 179 ASN A N 1
ATOM 1449 C CA . ASN A 1 179 ? -14.722 12.482 36.304 1.00 59.94 179 ASN A CA 1
ATOM 1450 C C . ASN A 1 179 ? -15.000 11.215 37.115 1.00 59.94 179 ASN A C 1
ATOM 1452 O O . ASN A 1 179 ? -15.910 11.267 37.969 1.00 59.94 179 ASN A O 1
#

Sequence (179 aa):
MIDFDFNLKQQKEIMRLAFLYQREAKKCYFAKAYLSGCILMGAAMEALLLSTINCFPELILDAKTAPKIKGKIKPLEKWGLGKLIAVAKELNWLPSTLLPKDKWAIADIKTGDYFEVVQKIRNLIHPIRYAKELSRRRITKKHLIACFNIVDNASNYLSKALKNYILILKEEKERRTAN

Radius of gyration: 17.89 Å; chains: 1; bounding box: 45×29×63 Å

Secondary structure (DSSP, 8-state):
----SS-HHHHHHHHHHHHHHHHHHHHHHHTT-HHHHHHHHHHHHHHHHHHHHHT-HHHHHH-SSS-EETTEEPPGGG--HHHHHHHHHHTTSS--PPPPTT---TT---SSSHHHHHHHHHHTTSHHHHHHHHTT----HHHHHHHHHHHHHHHHHHHHHHHHHHHHHHHHHHHHHH-